Protein AF-A0A0R3ADV2-F1 (afdb_monomer_lite)

Radius of gyration: 14.99 Å; chains: 1; bounding box: 31×34×48 Å

Sequence (122 aa):
MQYHALKGRFPRTKALVVLALQQLNHRHQGPVTIGAILKHNSTLNRTSVHRALVDLHYEAHLVWLPVPNAEHITSYLLGTNRAMVGLPPLGPAEQREAVAAERTLKLMLDDHIAKAALKRRR

Structure (mmCIF, N/CA/C/O backbone):
data_AF-A0A0R3ADV2-F1
#
_entry.id   AF-A0A0R3ADV2-F1
#
loop_
_atom_site.group_PDB
_atom_site.id
_atom_site.type_symbol
_atom_site.label_atom_id
_atom_site.label_alt_id
_atom_site.label_comp_id
_atom_site.label_asym_id
_atom_site.label_entity_id
_atom_site.label_seq_id
_atom_site.pdbx_PDB_ins_code
_atom_site.Cartn_x
_atom_site.Cartn_y
_atom_site.Cartn_z
_atom_site.occupancy
_atom_site.B_iso_or_equiv
_atom_site.auth_seq_id
_atom_site.auth_comp_id
_atom_site.auth_asym_id
_atom_site.auth_atom_id
_atom_site.pdbx_PDB_model_num
ATOM 1 N N . MET A 1 1 ? 5.822 19.314 2.920 1.00 35.97 1 MET A N 1
ATOM 2 C CA . MET A 1 1 ? 4.396 19.327 2.539 1.00 35.97 1 MET A CA 1
ATOM 3 C C . MET A 1 1 ? 3.560 19.068 3.781 1.00 35.97 1 MET A C 1
ATOM 5 O O . MET A 1 1 ? 3.775 18.057 4.438 1.00 35.97 1 MET A O 1
ATOM 9 N N . GLN A 1 2 ? 2.682 19.997 4.162 1.00 36.69 2 GLN A N 1
ATOM 10 C CA . GLN A 1 2 ? 1.713 19.751 5.230 1.00 36.69 2 GLN A CA 1
ATOM 11 C C . GLN A 1 2 ? 0.679 18.754 4.702 1.00 36.69 2 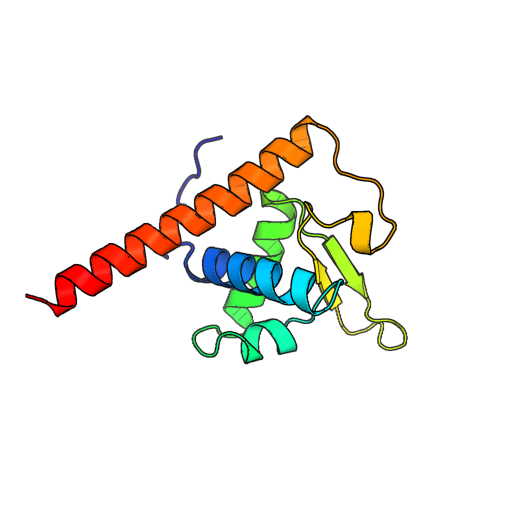GLN A C 1
ATOM 13 O O . GLN A 1 2 ? 0.074 18.997 3.661 1.00 36.69 2 GLN A O 1
ATOM 18 N N . TYR A 1 3 ? 0.494 17.631 5.400 1.00 37.91 3 TYR A N 1
ATOM 19 C CA . TYR A 1 3 ? -0.631 16.725 5.174 1.00 37.91 3 TYR A CA 1
ATOM 20 C C . TYR A 1 3 ? -1.914 17.506 5.489 1.00 37.91 3 TYR A C 1
ATOM 22 O O . TYR A 1 3 ? -2.388 17.533 6.626 1.00 37.91 3 TYR A O 1
ATOM 30 N N . HIS A 1 4 ? -2.455 18.212 4.496 1.00 38.38 4 HIS A N 1
ATOM 31 C CA . HIS A 1 4 ? -3.778 18.792 4.611 1.00 38.38 4 HIS A CA 1
ATOM 32 C C . HIS A 1 4 ? -4.767 17.640 4.701 1.00 38.38 4 HIS A C 1
ATOM 34 O O . HIS A 1 4 ? -5.073 16.958 3.725 1.00 38.38 4 HIS A O 1
ATOM 40 N N . ALA A 1 5 ? -5.247 17.427 5.924 1.00 39.91 5 ALA A N 1
ATOM 41 C CA . ALA A 1 5 ? -6.407 16.627 6.252 1.00 39.91 5 ALA A CA 1
ATOM 42 C C . ALA A 1 5 ? -7.654 17.241 5.591 1.00 39.91 5 ALA A C 1
ATOM 44 O O . ALA A 1 5 ? -8.520 17.817 6.248 1.00 39.91 5 ALA A O 1
ATOM 45 N N . LEU A 1 6 ? -7.748 17.142 4.266 1.00 42.00 6 LEU A N 1
ATOM 46 C CA . LEU A 1 6 ? -8.961 17.452 3.535 1.00 42.00 6 LEU A CA 1
ATOM 47 C C . LEU A 1 6 ? -10.001 16.389 3.914 1.00 42.00 6 LEU A C 1
ATOM 49 O O . LEU A 1 6 ? -9.984 15.261 3.431 1.00 42.00 6 LEU A O 1
ATOM 53 N N . LYS A 1 7 ? -10.923 16.801 4.790 1.00 38.94 7 LYS A N 1
ATOM 54 C CA . LYS A 1 7 ? -12.204 16.150 5.109 1.00 38.94 7 LYS A CA 1
ATOM 55 C C . LYS A 1 7 ? -12.117 14.864 5.950 1.00 38.94 7 LYS A C 1
ATOM 57 O O . LYS A 1 7 ? -12.332 13.758 5.467 1.00 38.94 7 LYS A O 1
ATOM 62 N N . GLY A 1 8 ? -11.941 15.034 7.262 1.00 38.69 8 GLY A N 1
ATOM 63 C CA . GLY A 1 8 ? -12.813 14.428 8.290 1.00 38.69 8 GLY A CA 1
ATOM 64 C C . GLY A 1 8 ? -12.862 12.903 8.490 1.00 38.69 8 GLY A C 1
ATOM 65 O O . GLY A 1 8 ? -13.490 12.459 9.448 1.00 38.69 8 GLY A O 1
ATOM 66 N N . ARG A 1 9 ? -12.205 12.072 7.674 1.00 49.38 9 ARG A N 1
ATOM 67 C CA . ARG A 1 9 ? -12.014 10.642 7.968 1.00 49.38 9 ARG A CA 1
ATOM 68 C C . ARG A 1 9 ? -10.532 10.342 8.063 1.00 49.38 9 ARG A C 1
ATOM 70 O O . ARG A 1 9 ? -9.790 10.468 7.099 1.00 49.38 9 ARG A O 1
ATOM 77 N N . PHE A 1 10 ? -10.144 9.950 9.269 1.00 54.16 10 PHE A N 1
ATOM 78 C CA . PHE A 1 10 ? -8.849 9.410 9.652 1.00 54.16 10 PHE A CA 1
ATOM 79 C C . PHE A 1 10 ? -8.209 8.585 8.506 1.00 54.16 10 PHE A C 1
ATOM 81 O O . PHE A 1 10 ? -8.920 7.777 7.895 1.00 54.16 10 PHE A O 1
ATOM 88 N N . PRO A 1 11 ? -6.891 8.686 8.234 1.00 75.25 11 PRO A N 1
ATOM 89 C CA . PRO A 1 11 ? -6.206 7.870 7.225 1.00 75.25 11 PRO A CA 1
ATOM 90 C C . PRO A 1 11 ? -6.036 6.407 7.689 1.00 75.25 11 PRO A C 1
ATOM 92 O O . PRO A 1 11 ? -4.989 5.798 7.509 1.00 75.25 11 PRO A O 1
ATOM 95 N N . ARG A 1 12 ? -7.060 5.820 8.324 1.00 84.56 12 ARG A N 1
ATOM 96 C CA . ARG A 1 12 ? -6.981 4.548 9.069 1.00 84.56 12 ARG A CA 1
ATOM 97 C C . ARG A 1 12 ? -6.840 3.458 8.052 1.00 84.56 12 ARG A C 1
ATOM 99 O O . ARG A 1 12 ? -5.946 2.641 8.142 1.00 84.56 12 ARG A O 1
ATOM 106 N N . THR A 1 13 ? -7.708 3.520 7.050 1.00 89.50 13 THR A N 1
ATOM 107 C CA . THR A 1 13 ? -7.653 2.676 5.873 1.00 89.50 13 THR A CA 1
ATOM 108 C C . THR A 1 13 ? -6.284 2.769 5.211 1.00 89.50 13 THR A C 1
ATOM 110 O O . THR A 1 13 ? -5.679 1.729 5.006 1.00 89.50 13 THR A O 1
ATOM 113 N N . LYS A 1 14 ? -5.749 3.975 4.950 1.00 90.75 14 LYS A N 1
ATOM 114 C CA . LYS A 1 14 ? -4.418 4.133 4.335 1.00 90.75 14 LYS A CA 1
ATOM 115 C C . LYS A 1 14 ? -3.322 3.484 5.179 1.00 90.75 14 LYS A C 1
ATOM 117 O O . LYS A 1 14 ? -2.550 2.690 4.660 1.00 90.75 14 LYS A O 1
ATOM 122 N N . ALA A 1 15 ? -3.310 3.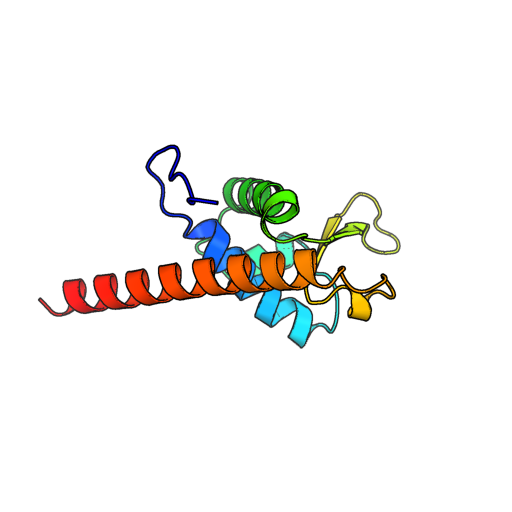736 6.484 1.00 91.81 15 ALA A N 1
ATOM 123 C CA . ALA A 1 15 ? -2.330 3.150 7.389 1.00 91.81 15 ALA A CA 1
ATOM 124 C C . ALA A 1 15 ? -2.458 1.627 7.526 1.00 91.81 15 ALA A C 1
ATOM 126 O O . ALA A 1 15 ? -1.453 0.925 7.521 1.00 91.81 15 ALA A O 1
ATOM 127 N N . LEU A 1 16 ? -3.682 1.102 7.596 1.00 93.25 16 LEU A N 1
ATOM 128 C CA . LEU A 1 16 ? -3.941 -0.337 7.613 1.00 93.25 16 LEU A CA 1
ATOM 129 C C . LEU A 1 16 ? -3.547 -1.002 6.287 1.00 93.25 16 LEU A C 1
ATOM 131 O O . LEU A 1 16 ? -3.045 -2.120 6.310 1.00 93.25 16 LEU A O 1
ATOM 135 N N . VAL A 1 17 ? -3.742 -0.324 5.152 1.00 95.06 17 VAL A N 1
ATOM 136 C CA . VAL A 1 17 ? -3.291 -0.791 3.834 1.00 95.06 17 VAL A CA 1
ATOM 137 C C . VAL A 1 17 ? -1.766 -0.804 3.766 1.00 95.06 17 VAL A C 1
ATOM 139 O O . VAL A 1 17 ? -1.211 -1.824 3.378 1.00 95.06 17 VAL A O 1
ATOM 142 N N . VAL A 1 18 ? -1.080 0.260 4.201 1.00 95.00 18 VAL A N 1
ATOM 143 C CA . VAL A 1 18 ? 0.394 0.282 4.278 1.00 95.00 18 VAL A CA 1
ATOM 144 C C . VAL A 1 18 ? 0.907 -0.835 5.182 1.00 95.00 18 VAL A C 1
ATOM 146 O O . VAL A 1 18 ? 1.784 -1.584 4.769 1.00 95.00 18 VAL A O 1
ATOM 149 N N . LEU A 1 19 ? 0.327 -1.011 6.372 1.00 94.31 19 LEU A N 1
ATOM 150 C CA . LEU A 1 19 ? 0.718 -2.080 7.293 1.00 94.31 19 LEU A CA 1
ATOM 151 C C . LEU A 1 19 ? 0.518 -3.471 6.673 1.00 94.31 19 LEU A C 1
ATOM 153 O O . LEU A 1 19 ? 1.403 -4.321 6.772 1.00 94.31 19 LEU A O 1
ATOM 157 N N . ALA A 1 20 ? -0.619 -3.695 6.006 1.00 95.50 20 ALA A N 1
ATOM 158 C CA . ALA A 1 20 ? -0.890 -4.945 5.305 1.00 95.50 20 ALA A CA 1
ATOM 159 C C . ALA A 1 20 ? 0.124 -5.181 4.179 1.00 95.50 20 ALA A C 1
ATOM 161 O O . ALA A 1 20 ? 0.667 -6.275 4.076 1.00 95.50 20 ALA A O 1
ATOM 162 N N . LEU A 1 21 ? 0.423 -4.164 3.366 1.00 96.25 21 LEU A N 1
ATOM 163 C CA . LEU A 1 21 ? 1.413 -4.253 2.293 1.00 96.25 21 LEU A CA 1
ATOM 164 C C . LEU A 1 21 ? 2.821 -4.519 2.833 1.00 96.25 21 LEU A C 1
ATOM 166 O O . LEU A 1 21 ? 3.493 -5.396 2.309 1.00 96.25 21 LEU A O 1
ATOM 170 N N . GLN A 1 22 ? 3.251 -3.855 3.910 1.00 94.38 22 GLN A N 1
ATOM 171 C CA . GLN A 1 22 ? 4.558 -4.101 4.535 1.00 94.38 22 GLN A CA 1
ATOM 172 C C . GLN A 1 22 ? 4.713 -5.574 4.937 1.00 94.38 22 GLN A C 1
ATOM 174 O O . GLN A 1 22 ? 5.724 -6.204 4.629 1.00 94.38 22 GLN A O 1
ATOM 179 N N . GLN A 1 23 ? 3.691 -6.145 5.580 1.00 94.75 23 GLN A N 1
ATOM 180 C CA . GLN A 1 23 ? 3.719 -7.539 6.024 1.00 94.75 23 GLN A CA 1
ATOM 181 C C . GLN A 1 23 ? 3.594 -8.523 4.859 1.00 94.75 23 GLN A C 1
ATOM 183 O O . GLN A 1 23 ? 4.347 -9.492 4.777 1.00 94.75 23 GLN A O 1
ATOM 188 N N . LEU A 1 24 ? 2.645 -8.284 3.954 1.00 96.56 24 LEU A N 1
ATOM 189 C CA . LEU A 1 24 ? 2.349 -9.181 2.845 1.00 96.56 24 LEU A CA 1
ATOM 190 C C . LEU A 1 24 ? 3.439 -9.141 1.770 1.00 96.56 24 LEU A C 1
ATOM 192 O O . LEU A 1 24 ? 3.835 -10.204 1.304 1.00 96.56 24 LEU A O 1
ATOM 196 N N . ASN A 1 25 ? 3.968 -7.967 1.411 1.00 95.88 25 ASN A N 1
ATOM 197 C CA . ASN A 1 25 ? 5.049 -7.870 0.428 1.00 95.88 25 ASN A CA 1
ATOM 198 C C . ASN A 1 25 ? 6.307 -8.585 0.913 1.00 95.88 25 ASN A C 1
ATOM 200 O O . ASN A 1 25 ? 6.936 -9.294 0.134 1.00 95.88 25 ASN A O 1
ATOM 204 N N . HIS A 1 26 ? 6.637 -8.462 2.201 1.00 92.81 26 HIS A N 1
ATOM 205 C CA . HIS A 1 26 ? 7.755 -9.197 2.782 1.00 92.81 26 HIS A CA 1
ATOM 206 C C . HIS A 1 26 ? 7.479 -10.707 2.841 1.00 92.81 26 HIS A C 1
ATOM 208 O O . HIS A 1 26 ? 8.297 -11.501 2.384 1.00 92.81 26 HIS A O 1
ATOM 214 N N . ARG A 1 27 ? 6.302 -11.115 3.339 1.00 93.62 27 ARG A N 1
ATOM 215 C CA . ARG A 1 27 ? 5.918 -12.531 3.471 1.00 93.62 27 ARG A CA 1
ATOM 216 C C . ARG A 1 27 ? 5.866 -13.265 2.132 1.00 93.62 27 ARG A C 1
ATOM 218 O O . ARG A 1 27 ? 6.253 -14.425 2.067 1.00 93.62 27 ARG A O 1
ATOM 225 N N . HIS A 1 28 ? 5.342 -12.616 1.097 1.00 90.44 28 HIS A N 1
ATOM 226 C CA . HIS A 1 28 ? 5.223 -13.187 -0.245 1.00 90.44 28 HIS A CA 1
ATOM 227 C C . HIS A 1 28 ? 6.440 -12.900 -1.129 1.00 90.44 28 HIS A C 1
ATOM 229 O O . HIS A 1 28 ? 6.477 -13.393 -2.250 1.00 90.44 28 HIS A O 1
ATOM 235 N N . GLN A 1 29 ? 7.401 -12.106 -0.642 1.00 90.56 29 GLN A N 1
ATOM 236 C CA . GLN A 1 29 ? 8.531 -11.597 -1.422 1.00 90.56 29 GLN A CA 1
ATOM 237 C C . GLN A 1 29 ? 8.084 -10.986 -2.764 1.00 90.56 29 GLN A C 1
ATOM 239 O O . GLN A 1 29 ? 8.674 -11.248 -3.808 1.00 90.56 29 GLN A O 1
ATOM 244 N N . GLY A 1 30 ? 7.003 -10.196 -2.758 1.00 93.56 30 GLY A N 1
ATOM 245 C CA . GLY A 1 30 ? 6.411 -9.704 -4.002 1.00 93.56 30 GLY A CA 1
ATOM 246 C C . GLY A 1 30 ? 5.126 -8.881 -3.860 1.00 93.56 30 GLY A C 1
ATOM 247 O O . GLY A 1 30 ? 4.659 -8.607 -2.749 1.00 93.56 30 GLY A O 1
ATOM 248 N N . PRO A 1 31 ? 4.546 -8.442 -4.992 1.00 95.75 31 PRO A N 1
ATOM 249 C CA . PRO A 1 31 ? 3.328 -7.644 -5.017 1.00 95.75 31 PRO A CA 1
ATOM 250 C C . PRO A 1 31 ? 2.111 -8.486 -4.609 1.00 95.75 31 PRO A C 1
ATOM 252 O O . PRO A 1 31 ? 2.071 -9.698 -4.817 1.00 95.75 31 PRO A O 1
ATOM 255 N N . VAL A 1 32 ? 1.088 -7.846 -4.040 1.00 96.44 32 VAL A N 1
ATOM 256 C CA . VAL A 1 32 ? -0.110 -8.542 -3.540 1.00 96.44 32 VAL A CA 1
ATOM 257 C C . VAL A 1 32 ? -1.404 -7.913 -4.025 1.00 96.44 32 VAL A C 1
ATOM 259 O O . VAL A 1 32 ? -1.484 -6.712 -4.257 1.00 96.44 32 VAL A O 1
ATOM 262 N N . THR A 1 33 ? -2.447 -8.720 -4.193 1.00 96.94 33 THR A N 1
ATOM 263 C CA . THR A 1 33 ? -3.743 -8.251 -4.704 1.00 96.94 33 THR A CA 1
ATOM 264 C C . THR A 1 33 ? -4.588 -7.594 -3.612 1.00 96.94 33 THR A C 1
ATOM 266 O O . THR A 1 33 ? -4.414 -7.849 -2.418 1.00 96.94 33 THR A O 1
ATOM 269 N N . ILE A 1 34 ? -5.596 -6.810 -4.012 1.00 95.81 34 ILE A N 1
ATOM 270 C CA . ILE A 1 34 ? -6.608 -6.279 -3.077 1.00 95.81 34 ILE A CA 1
ATOM 271 C C . ILE A 1 34 ? -7.295 -7.396 -2.288 1.00 95.81 34 ILE A C 1
ATOM 273 O O . ILE A 1 34 ? -7.575 -7.221 -1.104 1.00 95.81 34 ILE A O 1
ATOM 277 N N . GLY A 1 35 ? -7.531 -8.554 -2.911 1.00 95.94 35 GLY A N 1
ATOM 278 C CA . GLY A 1 35 ? -8.106 -9.712 -2.226 1.00 95.94 35 GLY A CA 1
ATOM 279 C C . GLY A 1 35 ? -7.249 -10.173 -1.044 1.00 95.94 35 GLY A C 1
ATOM 280 O O . GLY A 1 35 ? -7.782 -10.425 0.035 1.00 95.94 35 GLY A O 1
ATOM 281 N N . ALA A 1 36 ? -5.922 -10.207 -1.211 1.00 96.31 36 ALA A N 1
ATOM 282 C CA . ALA A 1 36 ? -4.998 -10.549 -0.131 1.00 96.31 36 ALA A CA 1
ATOM 283 C C . ALA A 1 36 ? -5.014 -9.504 0.998 1.00 96.31 36 ALA A C 1
ATOM 285 O O . ALA A 1 36 ? -5.051 -9.875 2.171 1.00 96.31 36 ALA A O 1
ATOM 286 N N . ILE A 1 37 ? -5.069 -8.211 0.658 1.00 96.75 37 ILE A N 1
ATOM 287 C CA . ILE A 1 37 ? -5.150 -7.109 1.635 1.00 96.75 37 ILE A CA 1
ATOM 288 C C . ILE A 1 37 ? -6.437 -7.208 2.468 1.00 96.75 37 ILE A C 1
ATOM 290 O O . ILE A 1 37 ? -6.391 -7.134 3.695 1.00 96.75 37 ILE A O 1
ATOM 294 N N . LEU A 1 38 ? -7.583 -7.416 1.814 1.00 96.19 38 LEU A N 1
ATOM 295 C CA . LEU A 1 38 ? -8.880 -7.558 2.485 1.00 96.19 38 LEU A CA 1
ATOM 296 C C . LEU A 1 38 ? -8.939 -8.818 3.358 1.00 96.19 38 LEU A C 1
ATOM 298 O O . LEU A 1 38 ? -9.477 -8.775 4.461 1.00 96.19 38 LEU A O 1
ATOM 302 N N . LYS A 1 39 ? -8.347 -9.931 2.901 1.00 96.06 39 LYS A N 1
ATOM 303 C CA . LYS A 1 39 ? -8.241 -11.164 3.696 1.00 96.06 39 LYS A CA 1
ATOM 304 C C . LYS A 1 39 ? -7.345 -10.977 4.923 1.00 96.06 39 LYS A C 1
ATOM 306 O O . LYS A 1 39 ? -7.621 -11.556 5.968 1.00 96.06 39 LYS A O 1
ATOM 311 N N . HIS A 1 40 ? -6.283 -10.184 4.798 1.00 95.06 40 HIS A N 1
ATOM 312 C CA . HIS A 1 40 ? -5.375 -9.881 5.901 1.00 95.06 40 HIS A CA 1
ATOM 313 C C . HIS A 1 40 ? -6.016 -8.966 6.954 1.00 95.06 40 HIS A C 1
ATOM 315 O O . HIS A 1 40 ? -5.735 -9.109 8.141 1.00 95.06 40 HIS A O 1
ATOM 321 N N . ASN A 1 41 ? -6.901 -8.053 6.545 1.00 91.69 41 ASN A N 1
ATOM 322 C CA . ASN A 1 41 ? -7.593 -7.158 7.464 1.00 91.69 41 ASN A CA 1
ATOM 323 C C . ASN A 1 41 ? -9.085 -7.030 7.131 1.00 91.69 41 ASN A C 1
ATOM 325 O O . ASN A 1 41 ? -9.491 -6.212 6.304 1.00 91.69 41 ASN A O 1
ATOM 329 N N . SER A 1 42 ? -9.904 -7.783 7.868 1.00 89.38 42 SER A N 1
ATOM 330 C CA . SER A 1 42 ? -11.361 -7.850 7.698 1.00 89.38 42 SER A CA 1
ATOM 331 C C . SER A 1 42 ? -12.113 -6.569 8.077 1.00 89.38 42 SER A C 1
ATOM 333 O O . SER A 1 42 ? -13.296 -6.445 7.775 1.00 89.38 42 SER A O 1
ATOM 335 N N . THR A 1 43 ? -11.452 -5.596 8.715 1.00 89.31 43 THR A N 1
ATOM 336 C CA . THR A 1 43 ? -12.064 -4.288 9.019 1.00 89.31 43 THR A CA 1
ATOM 337 C C . THR A 1 43 ? -12.045 -3.336 7.821 1.00 89.31 43 THR A C 1
ATOM 339 O O . THR A 1 43 ? -12.675 -2.277 7.854 1.00 89.31 43 THR A O 1
ATOM 342 N N . LEU A 1 44 ? -11.317 -3.696 6.759 1.00 91.12 44 LEU A N 1
ATOM 343 C CA . LEU A 1 44 ? -11.248 -2.942 5.516 1.00 91.12 44 LEU A CA 1
ATOM 344 C C . LEU A 1 44 ? -12.371 -3.356 4.563 1.00 91.12 44 LEU A C 1
ATOM 346 O O . LEU A 1 44 ? -12.710 -4.528 4.442 1.00 91.12 44 LEU A O 1
ATOM 350 N N . ASN A 1 45 ? -12.903 -2.387 3.817 1.00 92.31 45 ASN A N 1
ATOM 351 C CA . ASN A 1 45 ? -13.797 -2.655 2.691 1.00 92.31 45 ASN A CA 1
ATOM 352 C C . ASN A 1 45 ? -13.119 -2.316 1.361 1.00 92.31 45 ASN A C 1
ATOM 354 O O . ASN A 1 45 ? -12.258 -1.431 1.293 1.00 92.31 45 ASN A O 1
ATOM 358 N N . ARG A 1 46 ? -13.554 -2.989 0.293 1.00 93.56 46 ARG A N 1
ATOM 359 C CA . ARG A 1 46 ? -12.942 -2.902 -1.038 1.00 93.56 46 ARG A CA 1
ATOM 360 C C . ARG A 1 46 ? -12.852 -1.471 -1.571 1.00 93.56 46 ARG A C 1
ATOM 362 O O . ARG A 1 46 ? -11.784 -1.067 -2.018 1.00 93.56 46 ARG A O 1
ATOM 369 N N . THR A 1 47 ? -13.928 -0.693 -1.476 1.00 92.44 47 THR A N 1
ATOM 370 C CA . THR A 1 47 ? -13.977 0.694 -1.970 1.00 92.44 47 THR A CA 1
ATOM 371 C C . THR A 1 47 ? -12.952 1.585 -1.275 1.00 92.44 47 THR A C 1
ATOM 373 O O . THR A 1 47 ? -12.228 2.340 -1.922 1.00 92.44 47 THR A O 1
ATOM 376 N N . SER A 1 48 ? -12.849 1.474 0.050 1.00 90.88 48 SER A N 1
ATOM 377 C CA . SER A 1 48 ? -11.889 2.248 0.836 1.00 90.88 48 SER A CA 1
ATOM 378 C C . SER A 1 48 ? -10.444 1.848 0.533 1.00 90.88 48 SER A C 1
ATOM 380 O O . SER A 1 48 ? -9.586 2.723 0.434 1.00 90.88 48 SER A O 1
ATOM 382 N N . VAL A 1 49 ? -10.183 0.553 0.319 1.00 94.00 49 VAL A N 1
ATOM 383 C CA . VAL A 1 49 ? -8.859 0.050 -0.069 1.00 94.00 49 VAL A CA 1
ATOM 384 C C . VAL A 1 49 ? -8.464 0.566 -1.447 1.00 94.00 49 VAL A C 1
ATOM 386 O O . VAL A 1 49 ? -7.364 1.085 -1.584 1.00 94.00 49 VAL A O 1
ATOM 389 N N . HIS A 1 50 ? -9.355 0.514 -2.442 1.00 93.94 50 HIS A N 1
ATOM 390 C CA . HIS A 1 50 ? -9.072 1.080 -3.766 1.00 93.94 50 HIS A CA 1
ATOM 391 C C . HIS A 1 50 ? -8.677 2.554 -3.680 1.00 93.94 50 HIS A C 1
ATOM 393 O O . HIS A 1 50 ? -7.640 2.937 -4.214 1.00 93.94 50 HIS A O 1
ATOM 399 N N . ARG A 1 51 ? -9.453 3.370 -2.957 1.00 92.06 51 ARG A N 1
ATOM 400 C CA . ARG A 1 51 ? -9.125 4.789 -2.777 1.00 92.06 51 ARG A CA 1
ATOM 401 C C . ARG A 1 51 ? -7.777 4.983 -2.079 1.00 92.06 51 ARG A C 1
ATOM 403 O O . ARG A 1 51 ? -6.988 5.811 -2.509 1.00 92.06 51 ARG A O 1
ATOM 410 N N . ALA A 1 52 ? -7.496 4.196 -1.041 1.00 93.00 52 ALA A N 1
ATOM 411 C CA . ALA A 1 52 ? -6.212 4.244 -0.350 1.00 93.00 52 ALA A CA 1
ATOM 412 C C . ALA A 1 52 ? -5.036 3.900 -1.277 1.00 93.00 52 ALA A C 1
ATOM 414 O O . ALA A 1 52 ? -4.013 4.568 -1.216 1.00 93.00 52 ALA A O 1
ATOM 415 N N . LEU A 1 53 ? -5.176 2.891 -2.139 1.00 94.94 53 LEU A N 1
ATOM 416 C CA . LEU A 1 53 ? -4.133 2.496 -3.090 1.00 94.94 53 LEU A CA 1
AT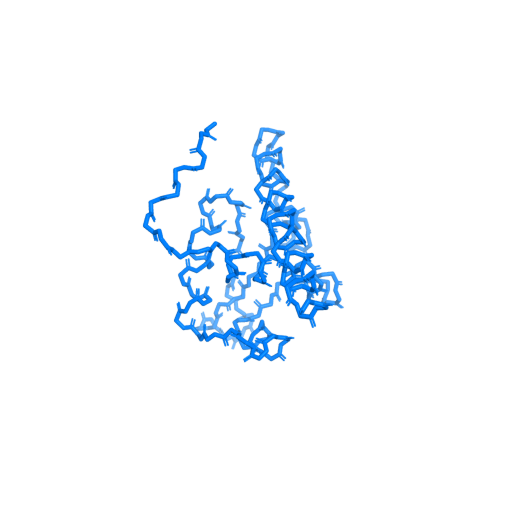OM 417 C C . LEU A 1 53 ? -3.892 3.570 -4.160 1.00 94.94 53 LEU A C 1
ATOM 419 O O . LEU A 1 53 ? -2.743 3.788 -4.535 1.00 94.94 53 LEU A O 1
ATOM 423 N N . VAL A 1 54 ? -4.950 4.260 -4.608 1.00 93.75 54 VAL A N 1
ATOM 424 C CA . VAL A 1 54 ? -4.851 5.438 -5.491 1.00 93.75 54 VAL A CA 1
ATOM 425 C C . VAL A 1 54 ? -4.066 6.554 -4.813 1.00 93.75 54 VAL A C 1
ATOM 427 O O . VAL A 1 54 ? -3.078 7.014 -5.373 1.00 93.75 54 VAL A O 1
ATOM 430 N N . ASP A 1 55 ? -4.440 6.944 -3.595 1.00 92.00 55 ASP A N 1
ATOM 431 C CA . ASP A 1 55 ? -3.733 8.001 -2.862 1.00 92.00 55 ASP A CA 1
ATOM 432 C C . ASP A 1 55 ? -2.252 7.626 -2.636 1.00 92.00 55 ASP A C 1
ATOM 434 O O . ASP A 1 55 ? -1.355 8.426 -2.888 1.00 92.00 55 ASP A O 1
ATOM 438 N N . LEU A 1 56 ? -1.974 6.380 -2.228 1.00 92.75 56 LEU A N 1
ATOM 439 C CA . LEU A 1 56 ? -0.615 5.881 -1.965 1.00 92.75 56 LEU A CA 1
ATOM 440 C C . LEU A 1 56 ? 0.263 5.783 -3.221 1.00 92.75 56 LEU A C 1
ATOM 442 O O . LEU A 1 56 ? 1.487 5.821 -3.103 1.00 92.75 56 LEU A O 1
ATOM 446 N N . HIS A 1 57 ? -0.326 5.660 -4.413 1.00 94.12 57 HIS A N 1
ATOM 447 C CA . HIS A 1 57 ? 0.424 5.724 -5.669 1.00 94.12 57 HIS A CA 1
ATOM 448 C C . HIS A 1 57 ? 1.146 7.062 -5.817 1.00 94.12 57 HIS A C 1
ATOM 450 O O . HIS A 1 57 ? 2.330 7.084 -6.146 1.00 94.12 57 HIS A O 1
ATOM 456 N N . TYR A 1 58 ? 0.460 8.153 -5.479 1.00 89.56 58 TYR A N 1
ATOM 457 C CA . TYR A 1 58 ? 1.011 9.502 -5.553 1.00 89.56 58 TYR A CA 1
ATOM 458 C C . TYR A 1 58 ? 1.788 9.894 -4.292 1.00 89.56 58 TYR A C 1
ATOM 460 O O . TYR A 1 58 ? 2.802 10.573 -4.387 1.00 89.56 58 TYR A O 1
ATOM 468 N N . GLU A 1 59 ? 1.331 9.472 -3.109 1.00 89.44 59 GLU A N 1
ATOM 469 C CA . GLU A 1 59 ? 1.912 9.895 -1.825 1.00 89.44 59 GLU A CA 1
ATOM 470 C C . GLU A 1 59 ? 3.125 9.057 -1.385 1.00 89.44 59 GLU A C 1
ATOM 472 O O . GLU A 1 59 ? 3.949 9.540 -0.612 1.00 89.44 59 GLU A O 1
ATOM 477 N N . ALA A 1 60 ? 3.214 7.793 -1.810 1.00 89.94 60 ALA A N 1
ATOM 478 C CA . ALA A 1 60 ? 4.210 6.831 -1.321 1.00 89.94 60 ALA A CA 1
ATOM 479 C C . ALA A 1 60 ? 4.858 6.003 -2.446 1.00 89.94 60 ALA A C 1
ATOM 481 O O . ALA A 1 60 ? 5.437 4.944 -2.189 1.00 89.94 60 ALA A O 1
ATOM 482 N N . HIS A 1 61 ? 4.742 6.464 -3.696 1.00 93.88 61 HIS A N 1
ATOM 483 C CA . HIS A 1 61 ? 5.290 5.801 -4.883 1.00 93.88 61 HIS A CA 1
ATOM 484 C C . HIS A 1 61 ? 4.879 4.322 -5.013 1.00 93.88 61 HIS A C 1
ATOM 486 O O . HIS A 1 61 ? 5.666 3.485 -5.469 1.00 93.88 61 HIS A O 1
ATOM 492 N N . LEU A 1 62 ? 3.654 3.983 -4.590 1.00 96.25 62 LEU A N 1
ATOM 493 C CA . LEU A 1 62 ? 3.130 2.619 -4.662 1.00 96.25 62 LEU A CA 1
ATOM 494 C C . LEU A 1 62 ? 3.186 2.096 -6.107 1.00 96.25 62 LEU A C 1
ATOM 496 O O . LEU A 1 62 ? 2.707 2.743 -7.038 1.00 96.25 62 LEU A O 1
ATOM 500 N N . VAL A 1 63 ? 3.730 0.896 -6.284 1.00 96.12 63 VAL A N 1
ATOM 501 C CA . VAL A 1 63 ? 3.872 0.224 -7.577 1.00 96.12 63 VAL A CA 1
ATOM 502 C C . VAL A 1 63 ? 2.650 -0.639 -7.846 1.00 96.12 63 VAL A C 1
ATOM 504 O O . VAL A 1 63 ? 2.206 -1.386 -6.969 1.00 96.12 63 VAL A O 1
ATOM 507 N N . TRP A 1 64 ? 2.111 -0.538 -9.058 1.00 96.19 64 TRP A N 1
ATOM 508 C CA . TRP A 1 64 ? 0.985 -1.338 -9.529 1.00 96.19 64 TRP A CA 1
ATOM 509 C C . TRP A 1 64 ? 1.463 -2.234 -10.661 1.00 96.19 64 TRP A C 1
ATOM 511 O O . TRP A 1 64 ? 2.078 -1.751 -11.610 1.00 96.19 64 TRP A O 1
ATOM 521 N N . LEU A 1 65 ? 1.189 -3.530 -10.558 1.00 95.06 65 LEU A N 1
ATOM 522 C CA . LEU A 1 65 ? 1.619 -4.519 -11.541 1.00 95.06 65 LEU A CA 1
ATOM 523 C C . LEU A 1 65 ? 0.457 -5.443 -11.899 1.00 95.06 65 LEU A C 1
ATOM 525 O O . LEU A 1 65 ? -0.248 -5.891 -10.986 1.00 95.06 65 LEU A O 1
ATOM 529 N N . PRO A 1 66 ? 0.252 -5.771 -13.184 1.00 94.81 66 PRO A N 1
ATOM 530 C CA . PRO A 1 66 ? -0.651 -6.853 -13.546 1.00 94.81 66 PRO A CA 1
ATOM 531 C C . PRO A 1 66 ? -0.145 -8.170 -12.945 1.00 94.81 66 PRO A C 1
ATOM 533 O O . PRO A 1 66 ? 1.061 -8.398 -12.829 1.00 94.81 66 PRO A O 1
ATOM 536 N N . VAL A 1 67 ? -1.064 -9.043 -12.543 1.00 91.88 67 VAL A N 1
ATOM 537 C CA . VAL A 1 67 ? -0.708 -10.402 -12.125 1.00 91.88 67 VAL A CA 1
ATOM 538 C C . VAL A 1 67 ? -0.320 -11.209 -13.372 1.00 91.88 67 VAL A C 1
ATOM 540 O O . VAL A 1 67 ? -1.074 -11.194 -14.350 1.00 91.88 67 VAL A O 1
ATOM 543 N N . PRO A 1 68 ? 0.813 -11.941 -13.367 1.00 87.25 68 PRO A N 1
ATOM 544 C CA . PRO A 1 68 ? 1.187 -12.804 -14.484 1.00 87.25 68 PRO A CA 1
ATOM 545 C C . PRO A 1 68 ? 0.061 -13.784 -14.834 1.00 87.25 68 PRO A C 1
ATOM 547 O O . PRO A 1 68 ? -0.504 -14.420 -13.945 1.00 87.25 68 PRO A O 1
ATOM 550 N N . ASN A 1 69 ? -0.264 -13.909 -16.123 1.00 90.25 69 ASN A N 1
ATOM 551 C CA . ASN A 1 69 ? -1.357 -14.747 -16.645 1.00 90.25 69 ASN A CA 1
ATOM 552 C C . ASN A 1 69 ? -2.781 -14.330 -16.211 1.00 90.25 69 ASN A C 1
ATOM 554 O O . ASN A 1 69 ? -3.743 -15.041 -16.492 1.00 90.25 69 ASN A O 1
ATOM 558 N N . ALA A 1 70 ? -2.939 -13.183 -15.545 1.00 90.38 70 ALA A N 1
ATOM 559 C CA . ALA A 1 70 ? -4.229 -12.619 -15.156 1.00 90.38 70 ALA A CA 1
ATOM 560 C C . ALA A 1 70 ? -4.175 -11.085 -15.214 1.00 90.38 70 ALA A C 1
ATOM 562 O O . ALA A 1 70 ? -4.338 -10.400 -14.207 1.00 90.38 70 ALA A O 1
ATOM 563 N N . GLU A 1 71 ? -3.948 -10.539 -16.411 1.00 89.25 71 GLU A N 1
ATOM 564 C CA . GLU A 1 71 ? -3.672 -9.107 -16.626 1.00 89.25 71 GLU A CA 1
ATOM 565 C C . GLU A 1 71 ? -4.798 -8.168 -16.163 1.00 89.25 71 GLU A C 1
ATOM 567 O O . GLU A 1 71 ? -4.553 -7.019 -15.805 1.00 89.25 71 GLU A O 1
ATOM 572 N N . HIS A 1 72 ? -6.032 -8.672 -16.091 1.00 91.38 72 HIS A N 1
ATOM 573 C CA . HIS A 1 72 ? -7.184 -7.950 -15.544 1.00 91.38 72 HIS A CA 1
ATOM 574 C C . HIS A 1 72 ? -7.131 -7.774 -14.012 1.00 91.38 72 HIS A C 1
ATOM 576 O O . HIS A 1 72 ? -7.961 -7.066 -13.438 1.00 91.38 72 HIS A O 1
ATOM 582 N N . ILE A 1 73 ? -6.184 -8.427 -13.330 1.00 93.12 73 ILE A N 1
ATOM 583 C CA . ILE A 1 73 ? -5.974 -8.337 -11.886 1.00 93.12 73 ILE A CA 1
ATOM 584 C C . ILE A 1 73 ? -4.726 -7.503 -11.613 1.00 93.12 73 ILE A C 1
ATOM 586 O O . ILE A 1 73 ? -3.625 -7.833 -12.043 1.00 93.12 73 ILE A O 1
ATOM 590 N N . THR A 1 74 ? -4.888 -6.454 -10.811 1.00 96.25 74 THR A N 1
ATOM 591 C CA . THR A 1 74 ? -3.776 -5.631 -10.330 1.00 96.25 74 THR A CA 1
ATOM 592 C C . THR A 1 74 ? -3.270 -6.118 -8.971 1.00 96.25 74 THR A C 1
ATOM 594 O O . THR A 1 74 ? -4.041 -6.447 -8.061 1.00 96.25 74 THR A O 1
ATOM 597 N N . SER A 1 75 ? -1.951 -6.122 -8.830 1.00 96.75 75 SER A N 1
ATOM 598 C CA . SER A 1 75 ? -1.205 -6.365 -7.603 1.00 96.75 75 SER A CA 1
ATOM 599 C C . SER A 1 75 ? -0.396 -5.123 -7.220 1.00 96.75 75 SER A C 1
ATOM 601 O O . SER A 1 75 ? -0.076 -4.285 -8.063 1.00 96.75 75 SER A O 1
ATOM 603 N N . TYR A 1 76 ? -0.116 -4.981 -5.928 1.00 97.69 76 TYR A N 1
ATOM 604 C CA . TYR A 1 76 ? 0.386 -3.756 -5.321 1.00 97.69 76 TYR A CA 1
ATOM 605 C C . TYR A 1 76 ? 1.622 -4.039 -4.471 1.00 97.69 76 TYR A C 1
ATOM 607 O O . TYR A 1 76 ? 1.680 -5.026 -3.728 1.00 97.69 76 TYR A O 1
ATOM 615 N N . LEU A 1 77 ? 2.600 -3.148 -4.567 1.00 96.62 77 LEU A N 1
ATOM 616 C CA . LEU A 1 77 ? 3.878 -3.232 -3.869 1.00 96.62 77 LEU A CA 1
ATOM 617 C C . LEU A 1 77 ? 4.287 -1.836 -3.406 1.00 96.62 77 LEU A C 1
ATOM 619 O O . LEU A 1 77 ? 4.166 -0.875 -4.165 1.00 96.62 77 LEU A O 1
ATOM 623 N N . LEU A 1 78 ? 4.775 -1.715 -2.174 1.00 96.19 78 LEU A N 1
ATOM 624 C CA . LEU A 1 78 ? 5.316 -0.445 -1.678 1.00 96.19 78 LEU A CA 1
ATOM 625 C C . LEU A 1 78 ? 6.461 0.054 -2.562 1.00 96.19 78 LEU A C 1
ATOM 627 O O . LEU A 1 78 ? 7.287 -0.737 -3.021 1.00 96.19 78 LEU A O 1
ATOM 631 N N . GLY A 1 79 ? 6.531 1.371 -2.777 1.00 93.69 79 GLY A N 1
ATOM 632 C CA . GLY A 1 79 ? 7.593 1.988 -3.577 1.00 93.69 79 GLY A CA 1
ATOM 633 C C . GLY A 1 79 ? 8.992 1.684 -3.036 1.00 93.69 79 GLY A C 1
ATOM 634 O O . GLY A 1 79 ? 9.932 1.477 -3.800 1.00 93.69 79 GLY A O 1
ATOM 635 N N . THR A 1 80 ? 9.105 1.534 -1.718 1.00 94.38 80 THR A N 1
ATOM 636 C CA . THR A 1 80 ? 10.333 1.132 -1.019 1.00 94.38 80 THR A CA 1
ATOM 637 C C . THR A 1 80 ? 10.793 -0.295 -1.342 1.00 94.38 80 THR A C 1
ATOM 639 O O . THR A 1 80 ? 11.964 -0.612 -1.146 1.00 94.38 80 THR A O 1
ATOM 642 N N . ASN A 1 81 ? 9.915 -1.136 -1.898 1.00 94.81 81 ASN A N 1
ATOM 64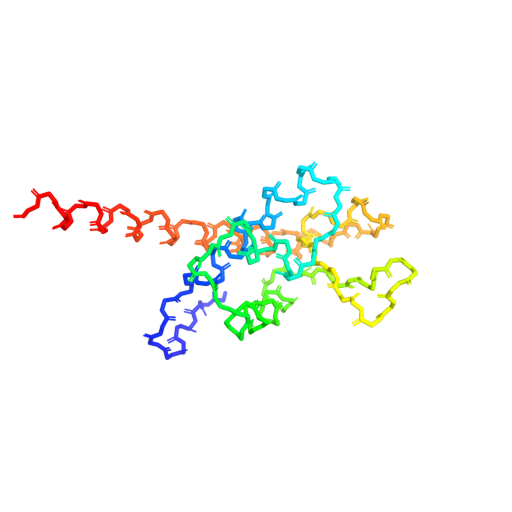3 C CA . ASN A 1 81 ? 10.174 -2.541 -2.218 1.00 94.81 81 ASN A CA 1
ATOM 644 C C . ASN A 1 81 ? 10.357 -2.808 -3.724 1.00 94.81 81 ASN A C 1
ATOM 646 O O . ASN A 1 81 ? 10.415 -3.967 -4.128 1.00 94.81 81 ASN A O 1
ATOM 650 N N . ARG A 1 82 ? 10.474 -1.774 -4.570 1.00 94.00 82 ARG A N 1
ATOM 651 C CA . ARG A 1 82 ? 10.595 -1.886 -6.044 1.00 94.00 82 ARG A CA 1
ATOM 652 C C . ARG A 1 82 ? 11.617 -2.911 -6.540 1.00 94.00 82 ARG A C 1
ATOM 654 O O . ARG A 1 82 ? 11.363 -3.590 -7.531 1.00 94.00 82 ARG A O 1
ATOM 661 N N . ALA A 1 83 ? 12.733 -3.069 -5.834 1.00 91.88 83 ALA A N 1
ATOM 662 C CA . ALA A 1 83 ? 13.766 -4.035 -6.197 1.00 91.88 83 ALA A CA 1
ATOM 663 C C . ALA A 1 83 ? 13.261 -5.495 -6.211 1.00 91.88 83 ALA A C 1
ATOM 665 O O . ALA A 1 83 ? 13.778 -6.301 -6.978 1.00 91.88 83 ALA A O 1
ATOM 666 N N . MET A 1 84 ? 12.219 -5.832 -5.435 1.00 91.44 84 MET A N 1
ATOM 667 C CA . MET A 1 84 ? 11.625 -7.182 -5.396 1.00 91.44 84 MET A CA 1
ATOM 668 C C . MET A 1 84 ? 11.046 -7.630 -6.743 1.00 91.44 84 MET A C 1
ATOM 670 O O . MET A 1 84 ? 10.874 -8.820 -6.976 1.00 91.44 84 MET A O 1
ATOM 674 N N . VAL A 1 85 ? 10.724 -6.681 -7.622 1.00 92.12 85 VAL A N 1
ATOM 675 C CA . VAL A 1 85 ? 10.106 -6.928 -8.934 1.00 92.12 85 VAL A CA 1
ATOM 676 C C . VAL A 1 85 ? 11.020 -6.503 -10.084 1.00 92.12 85 VAL A C 1
ATOM 678 O O . VAL A 1 85 ? 10.554 -6.290 -11.199 1.00 92.12 85 VAL A O 1
ATOM 681 N N . GLY A 1 86 ? 12.319 -6.330 -9.814 1.00 92.19 86 GLY A N 1
ATOM 682 C CA . GLY A 1 86 ? 13.304 -5.928 -10.821 1.00 92.19 86 GLY A CA 1
ATOM 683 C C . GLY A 1 86 ? 13.151 -4.488 -11.320 1.00 92.19 86 GLY A C 1
ATOM 684 O O . GLY A 1 86 ? 13.779 -4.118 -12.309 1.00 92.19 86 GLY A O 1
ATOM 685 N N . LEU A 1 87 ? 12.335 -3.661 -10.657 1.00 92.88 87 LEU A N 1
ATOM 686 C CA . LEU A 1 87 ? 12.238 -2.242 -10.981 1.00 92.88 87 LEU A CA 1
ATOM 687 C C . LEU A 1 87 ? 13.425 -1.480 -10.385 1.00 92.88 87 LEU A C 1
ATOM 689 O O . LEU A 1 87 ? 13.876 -1.815 -9.283 1.00 92.88 87 LEU A O 1
ATOM 693 N N . PRO A 1 88 ? 13.897 -0.415 -11.059 1.00 93.06 88 PRO A N 1
ATOM 694 C CA . PRO A 1 88 ? 14.931 0.433 -10.498 1.00 93.06 88 PRO A CA 1
ATOM 695 C C . PRO A 1 88 ? 14.467 1.022 -9.154 1.00 93.06 88 PRO A C 1
ATOM 697 O O . PRO A 1 88 ? 13.270 1.327 -8.989 1.00 93.06 88 PRO A O 1
ATOM 700 N N . PRO A 1 89 ? 15.397 1.174 -8.192 1.00 90.50 89 PRO A N 1
ATOM 701 C CA . PRO A 1 89 ? 15.098 1.818 -6.924 1.00 90.50 89 PRO A CA 1
ATOM 702 C C . PRO A 1 89 ? 14.656 3.265 -7.160 1.00 90.50 89 PRO A C 1
ATOM 704 O O . PRO A 1 89 ? 14.997 3.878 -8.173 1.00 90.50 89 PRO A O 1
ATOM 707 N N . LEU A 1 90 ? 13.895 3.803 -6.211 1.00 92.00 90 LEU A N 1
ATOM 708 C CA . LEU A 1 90 ? 13.530 5.215 -6.213 1.00 92.00 90 LEU A CA 1
ATOM 709 C C . LEU A 1 90 ? 14.783 6.094 -6.120 1.00 92.00 90 LEU A C 1
ATOM 711 O O . LEU A 1 90 ? 15.776 5.717 -5.486 1.00 92.00 90 LEU A O 1
ATOM 715 N N . GLY A 1 91 ? 14.719 7.289 -6.708 1.00 94.00 91 GLY A N 1
ATOM 716 C CA . GLY A 1 91 ? 15.752 8.296 -6.494 1.00 94.00 91 GLY A CA 1
ATOM 717 C C . GLY A 1 91 ? 15.868 8.655 -5.003 1.00 94.00 91 GLY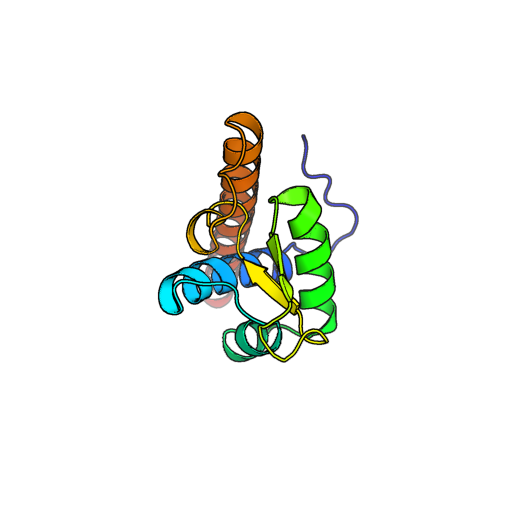 A C 1
ATOM 718 O O . GLY A 1 91 ? 14.908 8.488 -4.248 1.00 94.00 91 GLY A O 1
ATOM 719 N N . PRO A 1 92 ? 17.007 9.198 -4.527 1.00 94.50 92 PRO A N 1
ATOM 720 C CA . PRO A 1 92 ? 17.196 9.479 -3.101 1.00 94.50 92 PRO A CA 1
ATOM 721 C C . PRO A 1 92 ? 16.121 10.382 -2.473 1.00 94.50 92 PRO A C 1
ATOM 723 O O . PRO A 1 92 ? 15.823 10.248 -1.288 1.00 94.50 92 PRO A O 1
ATOM 726 N N . ALA A 1 93 ? 15.545 11.313 -3.241 1.00 93.44 93 ALA A N 1
ATOM 727 C CA . ALA A 1 93 ? 14.450 12.166 -2.781 1.00 93.44 93 ALA A CA 1
ATOM 728 C C . ALA A 1 93 ? 13.139 11.378 -2.630 1.00 93.44 93 ALA A C 1
ATOM 730 O O . ALA A 1 93 ? 12.588 11.327 -1.534 1.00 93.44 93 ALA A O 1
ATOM 731 N N . GLU A 1 94 ? 12.720 10.687 -3.687 1.00 92.69 94 GLU A N 1
ATOM 732 C CA . GLU A 1 94 ? 11.519 9.843 -3.729 1.00 92.69 94 GLU A CA 1
ATOM 733 C C . GLU A 1 94 ? 11.559 8.732 -2.671 1.00 92.69 94 GLU A C 1
ATOM 735 O O . GLU A 1 94 ? 10.567 8.450 -2.004 1.00 92.69 94 GLU A O 1
ATOM 740 N N . GLN A 1 95 ? 12.731 8.131 -2.443 1.00 93.50 95 GLN A N 1
ATOM 741 C CA . GLN A 1 95 ? 12.913 7.126 -1.398 1.00 93.50 95 GLN A CA 1
ATOM 742 C C . GLN A 1 95 ? 12.645 7.716 -0.007 1.00 93.50 95 GLN A C 1
ATOM 744 O O . GLN A 1 95 ? 11.986 7.082 0.819 1.00 93.50 95 GLN A O 1
ATOM 749 N N . ARG A 1 96 ? 13.136 8.932 0.271 1.00 93.00 96 ARG A N 1
ATOM 750 C CA . ARG A 1 96 ? 12.859 9.618 1.543 1.00 93.00 96 ARG A CA 1
ATOM 751 C C . ARG A 1 96 ? 11.381 9.962 1.679 1.00 93.00 96 ARG A C 1
ATOM 753 O O . ARG A 1 96 ? 10.839 9.810 2.771 1.00 93.00 96 ARG A O 1
ATOM 760 N N . GLU A 1 97 ? 10.741 10.392 0.597 1.00 91.62 97 GLU A N 1
ATOM 761 C CA . GLU A 1 97 ? 9.310 10.705 0.567 1.00 91.62 97 GLU A CA 1
ATOM 762 C C . GLU A 1 97 ? 8.455 9.461 0.831 1.00 91.62 97 GLU A C 1
ATOM 764 O O . GLU A 1 97 ? 7.634 9.478 1.751 1.00 91.62 97 GLU A O 1
ATOM 769 N N . ALA A 1 98 ? 8.722 8.352 0.133 1.00 92.44 98 ALA A N 1
ATOM 770 C CA . ALA A 1 98 ? 8.038 7.076 0.335 1.00 92.44 98 ALA A CA 1
ATOM 771 C C . ALA A 1 98 ? 8.172 6.578 1.784 1.00 92.44 98 ALA A C 1
ATOM 773 O O . ALA A 1 98 ? 7.173 6.290 2.446 1.00 92.44 98 ALA A O 1
ATOM 774 N N . VAL A 1 99 ? 9.399 6.555 2.321 1.00 93.62 99 VAL A N 1
ATOM 775 C CA . VAL A 1 99 ? 9.654 6.135 3.710 1.00 93.62 99 VAL A CA 1
ATOM 776 C C . VAL A 1 99 ? 8.944 7.053 4.709 1.00 93.62 99 VAL A C 1
ATOM 778 O O . VAL A 1 99 ? 8.371 6.574 5.692 1.00 93.62 99 VAL A O 1
ATOM 781 N N . ALA A 1 100 ? 8.960 8.369 4.482 1.00 91.75 100 ALA A N 1
ATOM 782 C CA . ALA A 1 100 ? 8.291 9.327 5.356 1.00 91.75 100 ALA A CA 1
ATOM 783 C C . ALA A 1 100 ? 6.766 9.149 5.342 1.00 91.75 100 ALA A C 1
ATOM 785 O O . ALA A 1 100 ? 6.147 9.175 6.410 1.00 91.75 100 ALA A O 1
ATOM 786 N N . ALA A 1 101 ? 6.164 8.929 4.171 1.00 89.44 101 ALA A N 1
ATOM 787 C CA . ALA A 1 101 ? 4.734 8.671 4.032 1.00 89.44 101 ALA A CA 1
ATOM 788 C C . ALA A 1 101 ? 4.323 7.378 4.755 1.00 89.44 101 ALA A C 1
ATOM 790 O O . ALA A 1 101 ? 3.413 7.397 5.592 1.00 89.44 101 ALA A O 1
ATOM 791 N N . GLU A 1 102 ? 5.046 6.277 4.521 1.00 91.12 102 GLU A N 1
ATOM 792 C CA . GLU A 1 102 ? 4.801 4.994 5.189 1.00 91.12 102 GLU A CA 1
ATOM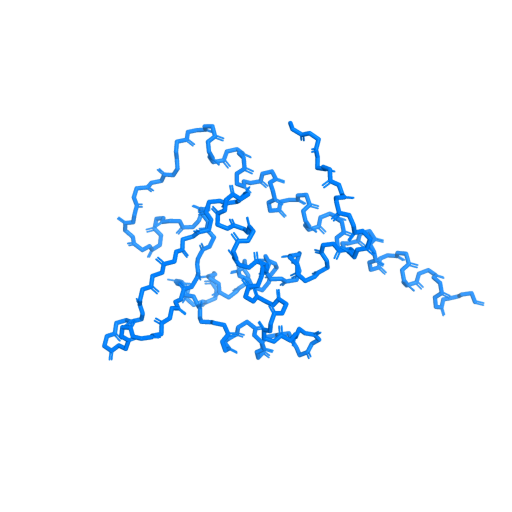 793 C C . GLU A 1 102 ? 4.924 5.108 6.718 1.00 91.12 102 GLU A C 1
ATOM 795 O O . GLU A 1 102 ? 4.044 4.661 7.464 1.00 91.12 102 GLU A O 1
ATOM 800 N N . ARG A 1 103 ? 5.995 5.754 7.201 1.00 90.38 103 ARG A N 1
ATOM 801 C CA . ARG A 1 103 ? 6.246 5.941 8.637 1.00 90.38 103 ARG A CA 1
ATOM 802 C C . ARG A 1 103 ? 5.187 6.821 9.292 1.00 90.38 103 ARG A C 1
ATOM 804 O O . ARG A 1 103 ? 4.739 6.505 10.394 1.00 90.38 103 ARG A O 1
ATOM 811 N N . THR A 1 104 ? 4.776 7.901 8.630 1.00 90.31 104 THR A N 1
ATOM 812 C CA . THR A 1 104 ? 3.754 8.827 9.142 1.00 90.31 104 THR A CA 1
ATOM 813 C C . THR A 1 104 ? 2.431 8.101 9.353 1.00 90.31 104 THR A C 1
ATOM 815 O O . THR A 1 104 ? 1.845 8.182 10.432 1.00 90.31 104 THR A O 1
ATOM 818 N N . LEU A 1 105 ? 1.991 7.323 8.362 1.00 87.44 105 LEU A N 1
ATOM 819 C CA . LEU A 1 105 ? 0.749 6.557 8.447 1.00 87.44 105 LEU A CA 1
ATOM 820 C C . LEU A 1 105 ? 0.785 5.522 9.579 1.00 87.44 105 LEU A C 1
ATOM 822 O O . LEU A 1 105 ? -0.194 5.397 10.320 1.00 87.44 105 LEU A O 1
ATOM 826 N N . LYS A 1 106 ? 1.917 4.833 9.764 1.00 85.88 106 LYS A N 1
ATOM 827 C CA . LYS A 1 106 ? 2.106 3.893 10.877 1.00 85.88 106 LYS A CA 1
ATOM 828 C C . LYS A 1 106 ? 2.003 4.584 12.240 1.00 85.88 106 LYS A C 1
ATOM 830 O O . LYS A 1 106 ? 1.222 4.148 13.079 1.00 85.88 106 LYS A O 1
ATOM 835 N N . LEU A 1 107 ? 2.719 5.694 12.434 1.00 87.69 107 LEU A N 1
ATOM 836 C CA . LEU A 1 107 ? 2.686 6.451 13.693 1.00 87.69 107 LEU A CA 1
ATOM 837 C C . LEU A 1 107 ? 1.273 6.945 14.033 1.00 87.69 107 LEU A C 1
ATOM 839 O O . LEU A 1 107 ? 0.847 6.860 15.183 1.00 87.69 107 LEU A O 1
ATOM 843 N N . MET A 1 108 ? 0.523 7.420 13.034 1.00 85.62 108 MET A N 1
ATOM 844 C CA . MET A 1 108 ? -0.869 7.835 13.231 1.00 85.62 108 MET A CA 1
ATOM 845 C C . MET A 1 108 ? -1.757 6.664 13.666 1.00 85.62 108 MET A C 1
ATOM 847 O O . MET A 1 108 ? -2.612 6.830 14.538 1.00 85.62 108 MET A O 1
ATOM 851 N N . LEU A 1 109 ? -1.575 5.482 13.069 1.00 86.25 109 LEU A N 1
ATOM 852 C CA . LEU A 1 109 ? -2.326 4.285 13.441 1.00 86.25 109 LEU A CA 1
ATOM 853 C C . LEU A 1 109 ? -2.024 3.849 14.878 1.00 86.25 109 LEU A C 1
ATOM 855 O O . LEU A 1 109 ? -2.966 3.584 15.627 1.00 86.25 109 LEU A O 1
ATOM 859 N N . ASP A 1 110 ? -0.750 3.828 15.264 1.00 85.56 110 ASP A N 1
ATOM 860 C CA . ASP A 1 110 ? -0.315 3.452 16.612 1.00 85.56 110 ASP A CA 1
ATOM 861 C C . ASP A 1 110 ? -0.893 4.409 17.670 1.00 85.56 110 ASP A C 1
ATOM 863 O O . ASP A 1 110 ? -1.474 3.960 18.661 1.00 85.56 110 ASP A O 1
ATOM 867 N N . ASP A 1 111 ? -0.847 5.724 17.419 1.00 86.38 111 ASP A N 1
ATOM 868 C CA . ASP A 1 111 ? -1.459 6.743 18.285 1.00 86.38 111 ASP A CA 1
ATOM 869 C C . ASP A 1 111 ? -2.975 6.533 18.442 1.00 86.38 111 ASP A C 1
ATOM 871 O O . ASP A 1 111 ? -3.529 6.617 19.541 1.00 86.38 111 ASP A O 1
ATOM 875 N N . HIS A 1 112 ? -3.670 6.188 17.357 1.00 83.38 112 HIS A N 1
ATOM 876 C CA . HIS A 1 112 ? -5.106 5.926 17.413 1.00 83.38 112 HIS A CA 1
ATOM 877 C C . HIS A 1 112 ? -5.455 4.645 18.166 1.00 83.38 112 HIS A C 1
ATOM 879 O O . HIS A 1 112 ? -6.432 4.631 18.920 1.00 83.38 112 HIS A O 1
ATOM 885 N N . ILE A 1 113 ? -4.664 3.583 17.998 1.00 84.31 113 ILE A N 1
ATOM 886 C CA . ILE A 1 113 ? -4.818 2.342 18.764 1.00 84.31 113 ILE A CA 1
ATOM 887 C C . ILE A 1 113 ? -4.581 2.622 20.253 1.00 84.31 113 ILE A C 1
ATOM 889 O O . ILE A 1 113 ? -5.408 2.227 21.079 1.00 84.31 113 ILE A O 1
ATOM 893 N N . ALA A 1 114 ? -3.525 3.365 20.595 1.00 85.12 114 ALA A N 1
ATOM 894 C CA . ALA A 1 114 ? -3.212 3.741 21.972 1.00 85.12 114 ALA A CA 1
ATOM 895 C C . ALA A 1 114 ? -4.343 4.565 22.614 1.00 85.12 114 ALA A C 1
ATOM 897 O O . ALA A 1 114 ? -4.818 4.239 23.706 1.00 85.12 114 ALA A O 1
ATOM 898 N N . LYS A 1 115 ? -4.858 5.578 21.904 1.00 84.81 115 LYS A N 1
ATOM 899 C CA . LYS A 1 115 ? -5.996 6.396 22.361 1.00 84.81 115 LYS A CA 1
ATOM 900 C C . LYS A 1 115 ? -7.275 5.577 22.529 1.00 84.81 115 LYS A C 1
ATOM 902 O O . LYS A 1 115 ? -8.013 5.787 23.492 1.00 84.81 115 LYS A O 1
ATOM 907 N N . ALA A 1 116 ? -7.555 4.645 21.618 1.00 81.75 116 ALA A N 1
ATOM 908 C CA . ALA A 1 116 ? -8.715 3.762 21.721 1.00 81.75 116 ALA A CA 1
ATOM 909 C C . ALA A 1 116 ? -8.598 2.794 22.911 1.00 81.75 116 ALA A C 1
ATOM 911 O O . ALA A 1 116 ? -9.587 2.564 23.607 1.00 81.75 116 ALA A O 1
ATOM 912 N N . ALA A 1 117 ? -7.401 2.264 23.178 1.00 82.19 117 ALA A N 1
ATOM 913 C CA . ALA A 1 117 ? -7.141 1.401 24.327 1.00 82.19 117 ALA A CA 1
ATOM 914 C C . ALA A 1 117 ? -7.316 2.149 25.657 1.00 82.19 117 ALA A C 1
ATOM 916 O O . ALA A 1 117 ? -7.940 1.619 26.573 1.00 82.19 117 ALA A O 1
ATOM 917 N N . LEU A 1 118 ? -6.840 3.397 25.744 1.00 84.69 118 LEU A N 1
ATOM 918 C CA . LEU A 1 118 ? -7.009 4.235 26.934 1.00 84.69 118 LEU A CA 1
ATOM 919 C C . LEU A 1 118 ? -8.488 4.517 27.237 1.00 84.69 118 LEU A C 1
ATOM 921 O O . LEU A 1 118 ? -8.897 4.452 28.392 1.00 84.69 118 LEU A O 1
ATOM 925 N N . LYS A 1 119 ? -9.302 4.783 26.205 1.00 80.56 119 LYS A N 1
ATOM 926 C CA . LYS A 1 119 ? -10.749 5.017 26.360 1.00 80.56 119 LYS A CA 1
ATOM 927 C C . LYS A 1 119 ? -11.522 3.793 26.849 1.00 80.56 119 LYS A C 1
ATOM 929 O O . LYS A 1 119 ? -12.526 3.973 27.511 1.00 80.56 119 LYS A O 1
ATOM 934 N N . ARG A 1 120 ? -11.079 2.574 26.523 1.00 73.75 120 ARG A N 1
ATOM 935 C CA . ARG A 1 120 ? -11.730 1.324 26.966 1.00 73.75 120 ARG A CA 1
ATOM 936 C C . ARG A 1 120 ? -11.407 0.939 28.413 1.00 73.75 120 ARG A C 1
ATOM 938 O O . ARG A 1 120 ? -12.024 0.020 28.932 1.00 73.75 120 ARG A O 1
ATOM 945 N N . ARG A 1 121 ? -10.399 1.573 29.021 1.00 70.06 121 ARG A N 1
ATOM 946 C CA . ARG A 1 121 ? -9.962 1.328 30.407 1.00 70.06 121 ARG A CA 1
ATOM 947 C C . ARG A 1 121 ? -10.562 2.318 31.415 1.00 70.06 121 ARG A C 1
ATOM 949 O O . ARG A 1 121 ? -10.273 2.193 32.599 1.00 70.06 121 ARG A O 1
ATOM 956 N N . ARG A 1 122 ? -11.312 3.312 30.940 1.00 54.88 122 ARG A N 1
ATOM 957 C CA . ARG A 1 122 ? -12.097 4.252 31.747 1.00 54.88 122 ARG A CA 1
ATOM 958 C C . ARG A 1 122 ? -13.561 3.861 31.655 1.00 54.88 122 ARG A C 1
ATOM 960 O O . ARG A 1 122 ? -14.258 4.082 32.661 1.00 54.88 122 ARG A O 1
#

Secondary structure (DSSP, 8-state):
------SS--THHHHHHHHHHHHHHHHHTS-EEHHHHHHH-TT--HHHHHHHHHHHHHHS--EEEEETTEEEEEEEE-GGGGGGGTPPPPPHHHHHHHHHHHHHHHHHHHHHHHHHHHHHT-

pLDDT: mean 87.06, std 14.92, range [35.97, 97.69]

Foldseek 3Di:
DPPPPPDDDQCLLLLLLLVQQVVCCVVVLHFAFLVSSCVVPVVDDSVSNVVSQVVCCVQQVKDWDQDVVGNVTITIHTLCSCVSVVHDHDDPVSNVRNVVSNVVSNVSNVVVVVVVVVVVVD

Organism: NCBI:txid1615673